Protein AF-A0A3D3FP53-F1 (afdb_monomer)

Secondary structure (DSSP, 8-state):
--TT-HHHHHHHHHHHHHHHHHHHHHHHHHHHS-HHHHHHHHHHH-HHHHHHS-HHHHHHHTTS-HHHHHHHHHHHHS-----------

Structure (mmCIF, N/CA/C/O backbone):
data_AF-A0A3D3FP53-F1
#
_entry.id   AF-A0A3D3FP53-F1
#
loop_
_atom_site.group_PDB
_atom_site.id
_atom_site.type_symbol
_atom_site.label_atom_id
_atom_site.label_alt_id
_atom_site.label_comp_id
_atom_site.label_asym_id
_atom_site.label_entity_id
_atom_site.label_seq_id
_atom_site.pdbx_PDB_ins_code
_atom_site.Cartn_x
_atom_site.Cartn_y
_atom_site.Cartn_z
_atom_site.occupancy
_atom_site.B_iso_or_equiv
_atom_site.auth_seq_id
_atom_site.auth_comp_id
_atom_site.auth_asym_id
_atom_site.auth_atom_id
_atom_site.pdbx_PDB_model_num
ATOM 1 N N . MET A 1 1 ? 13.404 -13.029 -28.790 1.00 61.81 1 MET A N 1
ATOM 2 C CA . MET A 1 1 ? 12.160 -12.373 -28.325 1.00 61.81 1 MET A CA 1
ATOM 3 C C . MET A 1 1 ? 12.353 -10.917 -27.879 1.00 61.81 1 MET A C 1
ATOM 5 O O . MET A 1 1 ? 11.900 -10.051 -28.604 1.00 61.81 1 MET A O 1
ATOM 9 N N . LEU A 1 2 ? 13.043 -10.577 -26.773 1.00 63.28 2 LEU A N 1
ATOM 10 C CA . LEU A 1 2 ? 13.301 -9.152 -26.418 1.00 63.28 2 LEU A CA 1
ATOM 11 C C . LEU A 1 2 ? 14.515 -8.530 -27.136 1.00 63.28 2 LEU A C 1
ATOM 13 O O . LEU A 1 2 ? 14.647 -7.314 -27.207 1.00 63.28 2 LEU A O 1
ATOM 17 N N . SER A 1 3 ? 15.407 -9.361 -27.674 1.00 65.06 3 SER A N 1
ATOM 18 C CA . SER A 1 3 ? 16.560 -8.954 -28.487 1.00 65.06 3 SER A CA 1
ATOM 19 C C . SER A 1 3 ? 16.188 -8.474 -29.895 1.00 65.06 3 SER A C 1
ATOM 21 O O . SER A 1 3 ? 16.995 -7.809 -30.530 1.00 65.06 3 SER A O 1
ATOM 23 N N . GLU A 1 4 ? 14.981 -8.789 -30.366 1.00 80.12 4 GLU A N 1
ATOM 24 C CA . GLU A 1 4 ? 14.487 -8.425 -31.704 1.00 80.12 4 GLU A CA 1
ATOM 25 C C . GLU A 1 4 ? 13.909 -7.001 -31.759 1.00 80.12 4 GLU A C 1
ATOM 27 O O . GLU A 1 4 ? 13.730 -6.452 -32.840 1.00 80.12 4 GLU A O 1
ATOM 32 N N . TYR A 1 5 ? 13.669 -6.375 -30.600 1.00 83.38 5 TYR A N 1
ATOM 33 C CA . TYR A 1 5 ? 13.090 -5.033 -30.484 1.00 83.38 5 TYR A CA 1
ATOM 34 C C . TYR A 1 5 ? 13.900 -4.189 -29.485 1.00 83.38 5 TYR A C 1
ATOM 36 O O . TYR A 1 5 ? 13.531 -4.086 -28.310 1.00 83.38 5 TYR A O 1
ATOM 44 N N . PRO A 1 6 ? 15.024 -3.588 -29.915 1.00 81.69 6 PRO A N 1
ATOM 45 C CA . PRO A 1 6 ? 15.951 -2.890 -29.022 1.00 81.69 6 PRO A CA 1
ATOM 46 C C . PRO A 1 6 ? 15.309 -1.707 -28.284 1.00 81.69 6 PRO A C 1
ATOM 48 O O . PRO A 1 6 ? 15.606 -1.491 -27.110 1.00 81.69 6 PRO A O 1
ATOM 51 N N . GLN A 1 7 ? 14.370 -0.997 -28.914 1.00 85.50 7 GLN A N 1
ATOM 52 C CA . GLN A 1 7 ? 13.604 0.074 -28.273 1.00 85.50 7 GLN A CA 1
ATOM 53 C C . GLN A 1 7 ? 12.695 -0.443 -27.151 1.00 85.50 7 GLN A C 1
ATOM 55 O O . GLN A 1 7 ? 12.618 0.173 -26.090 1.00 85.50 7 GLN A O 1
ATOM 60 N N . LEU A 1 8 ? 12.060 -1.606 -27.339 1.00 87.50 8 LEU A N 1
ATOM 61 C CA . LEU A 1 8 ? 11.238 -2.225 -26.300 1.00 87.50 8 LEU A CA 1
ATOM 62 C C . LEU A 1 8 ? 12.117 -2.685 -25.138 1.00 87.50 8 LEU A C 1
ATOM 64 O O . LEU A 1 8 ? 11.776 -2.446 -23.986 1.00 87.50 8 LEU A O 1
ATOM 68 N N . LYS A 1 9 ? 13.282 -3.277 -25.429 1.00 86.69 9 LYS A N 1
ATOM 69 C CA . LYS A 1 9 ? 14.250 -3.678 -24.402 1.00 86.69 9 LYS A CA 1
ATOM 70 C C . LYS A 1 9 ? 14.714 -2.483 -23.564 1.00 86.69 9 LYS A C 1
ATOM 72 O O . LYS A 1 9 ? 14.711 -2.582 -22.342 1.00 86.69 9 LYS A O 1
ATOM 77 N N . ALA A 1 10 ? 15.075 -1.368 -24.200 1.00 87.88 10 ALA A N 1
ATOM 78 C CA . ALA A 1 10 ? 15.503 -0.155 -23.503 1.00 87.88 10 ALA A CA 1
ATOM 79 C C . ALA A 1 10 ? 14.398 0.401 -22.588 1.00 87.88 10 ALA A C 1
ATOM 81 O O . ALA A 1 10 ? 14.650 0.677 -21.417 1.00 87.88 10 ALA A O 1
ATOM 82 N N . VAL A 1 11 ? 13.162 0.490 -23.092 1.00 92.50 11 VAL A N 1
ATOM 83 C CA . VAL A 1 11 ? 12.012 0.946 -22.298 1.00 92.50 11 VAL A CA 1
ATOM 84 C C . VAL A 1 11 ? 11.706 -0.018 -21.153 1.00 92.50 11 VAL A C 1
ATOM 86 O O . VAL A 1 11 ? 11.540 0.428 -20.024 1.00 92.50 11 VAL A O 1
ATOM 89 N N . CYS A 1 12 ? 11.673 -1.331 -21.395 1.00 91.94 12 CYS A N 1
ATOM 90 C CA . CYS A 1 12 ? 11.425 -2.324 -20.349 1.00 91.94 12 CYS A CA 1
ATOM 91 C C . CYS A 1 12 ? 12.462 -2.253 -19.226 1.00 91.94 12 CYS A C 1
ATOM 93 O O . CYS A 1 12 ? 12.086 -2.343 -18.059 1.00 91.94 12 CYS A O 1
ATOM 95 N N . LEU A 1 13 ? 13.742 -2.074 -19.566 1.00 91.19 13 LEU A N 1
ATOM 96 C CA . LEU A 1 13 ? 14.811 -1.934 -18.579 1.00 91.19 13 LEU A CA 1
ATOM 97 C C . LEU A 1 13 ? 14.618 -0.666 -17.743 1.00 91.19 13 LEU A C 1
ATOM 99 O O . LEU A 1 13 ? 14.483 -0.768 -16.525 1.00 91.19 13 LEU A O 1
ATOM 103 N N . ALA A 1 14 ? 14.467 0.492 -18.388 1.00 93.69 14 ALA A N 1
ATOM 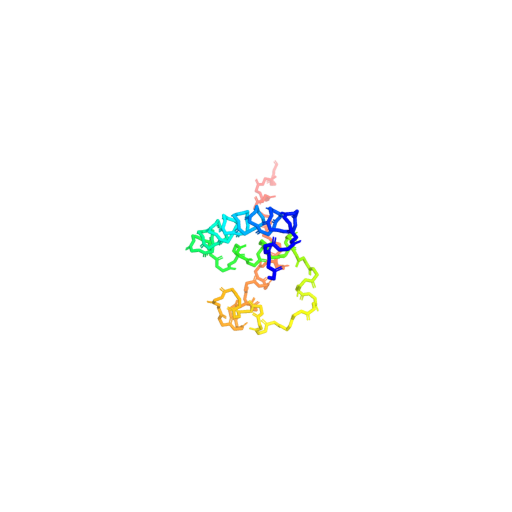104 C CA . ALA A 1 14 ? 14.234 1.755 -17.689 1.00 93.69 14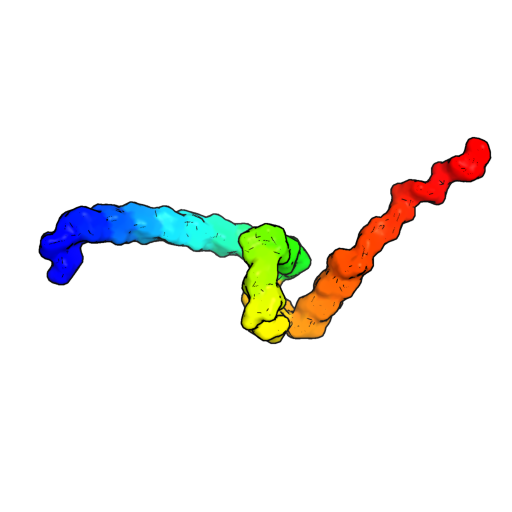 ALA A CA 1
ATOM 105 C C . ALA A 1 14 ? 12.966 1.714 -16.814 1.00 93.69 14 ALA A C 1
ATOM 107 O O . ALA A 1 14 ? 12.967 2.150 -15.665 1.00 93.69 14 ALA A O 1
ATOM 108 N N . MET A 1 15 ? 11.873 1.130 -17.316 1.00 95.00 15 MET A N 1
ATOM 109 C CA . MET A 1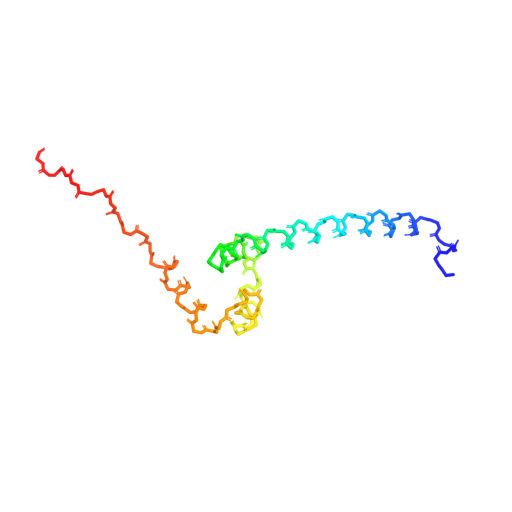 15 ? 10.644 0.951 -16.540 1.00 95.00 15 MET A CA 1
ATOM 110 C C . MET A 1 15 ? 10.848 0.018 -15.348 1.00 95.00 15 MET A C 1
ATOM 112 O O . MET A 1 15 ? 10.281 0.272 -14.288 1.00 95.00 15 MET A O 1
ATOM 116 N N . SER A 1 16 ? 11.626 -1.057 -15.499 1.00 94.44 16 SER A N 1
ATOM 117 C CA . SER A 1 16 ? 11.892 -1.992 -14.403 1.00 94.44 16 SER A CA 1
ATOM 118 C C . SER A 1 16 ? 12.648 -1.326 -13.254 1.00 94.44 16 SER A C 1
ATOM 120 O O . SER A 1 16 ? 12.286 -1.534 -12.098 1.00 94.44 16 SER A O 1
ATOM 122 N N . GLU A 1 17 ? 13.611 -0.459 -13.569 1.00 94.75 17 GLU A N 1
ATOM 123 C CA . GLU A 1 17 ? 14.378 0.311 -12.589 1.00 94.75 17 GLU A CA 1
ATOM 124 C C . GLU A 1 17 ? 13.472 1.297 -11.843 1.00 94.75 17 GLU A C 1
ATOM 126 O O . GLU A 1 17 ? 13.377 1.248 -10.615 1.00 94.75 17 GLU A O 1
ATOM 131 N N . ILE A 1 18 ? 12.701 2.104 -12.582 1.00 95.94 18 ILE A N 1
ATOM 132 C CA . ILE A 1 18 ? 11.759 3.077 -12.005 1.00 95.94 18 ILE A CA 1
ATOM 133 C C . ILE A 1 18 ? 10.699 2.376 -11.141 1.00 95.94 18 ILE A C 1
ATOM 135 O O . ILE A 1 18 ? 10.333 2.857 -10.065 1.00 95.94 18 ILE A O 1
ATOM 139 N N . MET A 1 19 ? 10.171 1.233 -11.592 1.00 95.88 19 MET A N 1
ATOM 140 C CA . MET A 1 19 ? 9.184 0.470 -10.824 1.00 95.88 19 MET A CA 1
ATOM 141 C C . MET A 1 19 ? 9.785 -0.138 -9.556 1.00 95.88 19 MET A C 1
ATOM 143 O O . MET A 1 19 ? 9.118 -0.123 -8.519 1.00 95.88 19 MET A O 1
ATOM 147 N N . ALA A 1 20 ? 11.015 -0.652 -9.617 1.00 95.88 20 ALA A N 1
ATOM 148 C CA . ALA A 1 20 ? 11.702 -1.220 -8.462 1.00 95.88 20 ALA A CA 1
ATOM 149 C C . ALA A 1 20 ? 11.959 -0.157 -7.385 1.00 95.88 20 ALA A C 1
ATOM 151 O O . ALA A 1 20 ? 11.631 -0.379 -6.217 1.00 95.88 20 ALA A O 1
ATOM 152 N N . GLU A 1 21 ? 12.441 1.022 -7.781 1.00 95.44 21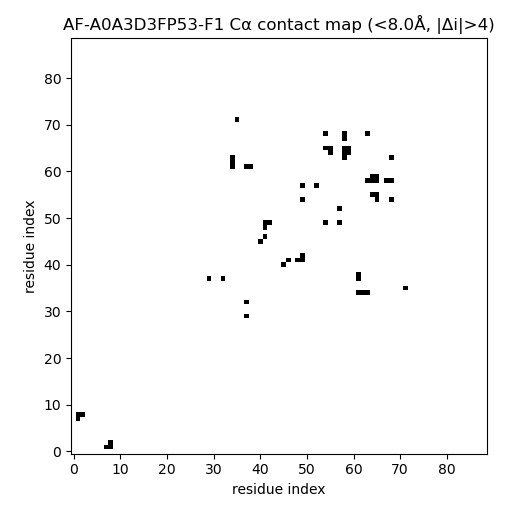 GLU A N 1
ATOM 153 C CA . GLU A 1 21 ? 12.648 2.154 -6.875 1.00 95.44 21 GLU A CA 1
ATOM 154 C C . GLU A 1 21 ? 11.330 2.586 -6.217 1.00 95.44 21 GLU A C 1
ATOM 156 O O . GLU A 1 21 ? 11.213 2.664 -4.989 1.00 95.44 21 GLU A O 1
ATOM 161 N N . LYS A 1 22 ? 10.272 2.750 -7.021 1.00 93.94 22 LYS A N 1
ATOM 162 C CA . LYS A 1 22 ? 8.947 3.128 -6.516 1.00 93.94 22 LYS A CA 1
ATOM 163 C C . LYS A 1 22 ? 8.372 2.092 -5.553 1.00 93.94 22 LYS A C 1
ATOM 165 O O . LYS A 1 22 ? 7.708 2.449 -4.575 1.00 93.94 22 LYS A O 1
ATOM 170 N N . LEU A 1 23 ? 8.589 0.807 -5.826 1.00 93.38 23 LEU A N 1
ATOM 171 C CA . LEU A 1 23 ? 8.185 -0.275 -4.936 1.00 93.38 23 LEU A CA 1
ATOM 172 C C . LEU A 1 23 ? 8.946 -0.200 -3.609 1.00 93.38 23 LEU A C 1
ATOM 174 O O . LEU A 1 23 ? 8.321 -0.303 -2.554 1.00 93.38 23 LEU A O 1
ATOM 178 N N . GLN A 1 24 ? 10.259 0.028 -3.647 1.00 94.88 24 GLN A N 1
ATOM 179 C CA . GLN A 1 24 ? 11.088 0.144 -2.451 1.00 94.88 24 GLN A CA 1
ATOM 180 C C . GLN A 1 24 ? 10.637 1.303 -1.556 1.00 94.88 24 GLN A C 1
ATOM 182 O O . GLN A 1 24 ? 10.438 1.104 -0.356 1.00 94.88 24 GLN A O 1
ATOM 187 N N . GLU A 1 25 ? 10.379 2.481 -2.127 1.00 91.44 25 GLU A N 1
ATOM 188 C CA . GLU A 1 25 ? 9.820 3.608 -1.376 1.00 91.44 25 GLU A CA 1
ATOM 189 C C . GLU A 1 25 ? 8.449 3.290 -0.772 1.00 91.44 25 GLU A C 1
ATOM 191 O O . GLU A 1 25 ? 8.188 3.597 0.393 1.00 91.44 25 GLU A O 1
ATOM 196 N N . ASN A 1 26 ? 7.550 2.693 -1.562 1.00 89.88 26 ASN A N 1
ATOM 197 C CA . ASN A 1 26 ? 6.213 2.328 -1.099 1.00 89.88 26 ASN A CA 1
ATOM 198 C C . ASN A 1 26 ? 6.285 1.356 0.080 1.00 89.88 26 ASN A C 1
ATOM 200 O O . ASN A 1 26 ? 5.555 1.529 1.053 1.00 89.88 26 ASN A O 1
ATOM 204 N N . LEU A 1 27 ? 7.173 0.363 0.014 1.00 90.06 27 LEU A N 1
ATOM 205 C CA . LEU A 1 27 ? 7.390 -0.598 1.091 1.00 90.06 27 LEU A CA 1
ATOM 206 C C . LEU A 1 27 ? 8.008 0.057 2.328 1.00 90.06 27 LEU A C 1
ATOM 208 O O . LEU A 1 27 ? 7.583 -0.240 3.443 1.00 90.06 27 LEU A O 1
ATOM 212 N N . ALA A 1 28 ? 8.982 0.951 2.150 1.00 91.00 28 ALA A N 1
ATOM 213 C CA . ALA A 1 28 ? 9.583 1.697 3.251 1.00 91.00 28 ALA A CA 1
ATOM 214 C C . ALA A 1 28 ? 8.532 2.550 3.975 1.00 91.00 28 ALA A C 1
ATOM 216 O O . ALA A 1 28 ? 8.394 2.432 5.191 1.00 91.00 28 ALA A O 1
ATOM 217 N N . ARG A 1 29 ? 7.723 3.314 3.224 1.00 87.88 29 ARG A N 1
ATOM 218 C CA . ARG A 1 29 ? 6.577 4.058 3.770 1.00 87.88 29 ARG A CA 1
ATOM 219 C C . ARG A 1 29 ? 5.604 3.124 4.478 1.00 87.88 29 ARG A C 1
ATOM 221 O O . ARG A 1 29 ? 5.254 3.356 5.622 1.00 87.88 29 ARG A O 1
ATOM 228 N N . TYR A 1 30 ? 5.220 2.016 3.848 1.00 87.62 30 TYR A N 1
ATOM 229 C CA . TYR A 1 30 ? 4.283 1.065 4.444 1.00 87.62 30 TYR A CA 1
ATOM 230 C C . TYR A 1 30 ? 4.754 0.531 5.805 1.00 87.62 30 TYR A C 1
ATOM 232 O O . TYR A 1 30 ? 3.933 0.354 6.702 1.00 87.62 30 TYR A O 1
ATOM 240 N N . LYS A 1 31 ? 6.061 0.285 5.970 1.00 85.75 31 LYS A N 1
ATOM 241 C CA . LYS A 1 31 ? 6.648 -0.183 7.235 1.00 85.75 31 LYS A CA 1
ATOM 242 C C . LYS A 1 31 ? 6.643 0.879 8.334 1.00 85.75 31 LYS A C 1
ATOM 244 O O . LYS A 1 31 ? 6.544 0.516 9.501 1.00 85.75 31 LYS A O 1
ATOM 249 N N . THR A 1 32 ? 6.779 2.155 7.984 1.00 88.62 32 THR A N 1
ATOM 250 C CA . THR A 1 32 ? 6.844 3.254 8.959 1.00 88.62 32 THR A CA 1
ATOM 251 C C . THR A 1 32 ? 5.484 3.891 9.241 1.00 88.62 32 THR A C 1
ATOM 253 O O . THR A 1 32 ? 5.317 4.516 10.284 1.00 88.62 32 THR A O 1
ATOM 256 N N . SER A 1 33 ? 4.504 3.724 8.350 1.00 88.31 33 SER A N 1
ATOM 257 C CA . SER A 1 33 ? 3.174 4.327 8.466 1.00 88.31 33 SER A CA 1
ATOM 258 C C . SER A 1 33 ? 2.187 3.494 9.287 1.00 88.31 33 SER A C 1
ATOM 260 O O . SER A 1 33 ? 2.019 2.282 9.105 1.00 88.31 33 SER A O 1
ATOM 262 N N . THR A 1 34 ? 1.406 4.182 10.112 1.00 90.75 34 THR A N 1
ATOM 263 C CA . THR A 1 34 ? 0.255 3.604 10.814 1.00 90.75 34 THR A CA 1
ATOM 264 C C . THR A 1 34 ? -0.861 3.196 9.837 1.00 90.75 34 THR A C 1
ATOM 266 O O . THR A 1 34 ? -0.950 3.719 8.720 1.00 90.75 34 THR A O 1
ATOM 269 N N . PRO A 1 35 ? -1.751 2.258 10.213 1.00 88.12 35 PRO A N 1
ATOM 270 C CA . PRO A 1 35 ? -2.921 1.933 9.400 1.00 88.12 35 PRO A CA 1
ATOM 271 C C . PRO A 1 35 ? -3.818 3.140 9.085 1.00 88.12 35 PRO A C 1
ATOM 273 O O . PRO A 1 35 ? -4.357 3.220 7.982 1.00 88.12 35 PRO A O 1
ATOM 276 N N . GLU A 1 36 ? -3.969 4.085 10.022 1.00 90.00 36 GLU A N 1
ATOM 277 C CA . GLU A 1 36 ? -4.706 5.332 9.792 1.00 90.00 36 GLU A CA 1
ATOM 278 C C . GLU A 1 36 ? -4.069 6.203 8.704 1.00 90.00 36 GLU A C 1
ATOM 280 O O . GLU A 1 36 ? -4.776 6.713 7.833 1.00 90.00 36 GLU A O 1
ATOM 285 N N . GLU A 1 37 ? -2.747 6.379 8.739 1.00 90.56 37 GLU A N 1
ATOM 286 C CA . GLU A 1 37 ? -2.014 7.146 7.724 1.00 90.56 37 GLU A CA 1
ATOM 287 C C . GLU A 1 37 ? -2.125 6.490 6.355 1.00 90.56 37 GLU A C 1
ATOM 289 O O . GLU A 1 37 ? -2.465 7.162 5.388 1.00 90.56 37 GLU A O 1
ATOM 294 N N . ARG A 1 38 ? -1.959 5.165 6.282 1.00 90.50 38 ARG A N 1
ATOM 295 C CA . ARG A 1 38 ? -2.115 4.419 5.026 1.00 90.50 38 ARG A CA 1
ATOM 296 C C . ARG A 1 38 ? -3.527 4.539 4.449 1.00 90.50 38 ARG A C 1
ATOM 298 O O . ARG A 1 38 ? -3.681 4.612 3.232 1.00 90.50 38 ARG A O 1
ATOM 305 N N . TYR A 1 39 ? -4.554 4.589 5.301 1.00 91.56 39 TYR A N 1
ATOM 306 C CA . TYR A 1 39 ? -5.928 4.826 4.855 1.00 91.56 39 TYR A CA 1
ATOM 307 C C . TYR A 1 39 ? -6.128 6.256 4.328 1.00 91.56 39 TYR A C 1
ATOM 309 O O . TYR A 1 39 ? -6.776 6.430 3.297 1.00 91.56 39 TYR A O 1
ATOM 317 N N . ARG A 1 40 ? -5.565 7.276 4.994 1.00 90.38 40 ARG A N 1
ATOM 318 C CA . ARG A 1 40 ? -5.592 8.664 4.494 1.00 90.38 40 ARG A CA 1
ATOM 319 C C . ARG A 1 40 ? -4.888 8.798 3.151 1.00 90.38 40 ARG A C 1
ATOM 321 O O . ARG A 1 40 ? -5.485 9.321 2.219 1.00 90.38 40 ARG A O 1
ATOM 328 N N . ASP A 1 41 ? -3.686 8.244 3.031 1.00 90.31 41 ASP A N 1
ATOM 329 C CA . ASP A 1 41 ? -2.926 8.237 1.781 1.00 90.31 41 ASP A CA 1
ATOM 330 C C . ASP A 1 41 ? -3.726 7.603 0.638 1.00 90.31 41 ASP A C 1
ATOM 332 O O . ASP A 1 41 ? -3.727 8.109 -0.484 1.00 90.31 41 ASP A O 1
ATOM 336 N N . LEU A 1 42 ? -4.433 6.501 0.917 1.00 90.00 42 LEU A N 1
ATOM 337 C CA . LEU A 1 42 ? -5.297 5.843 -0.060 1.00 90.00 42 LEU A CA 1
ATOM 338 C C . LEU A 1 42 ? -6.470 6.743 -0.475 1.00 90.00 42 LEU A C 1
ATOM 340 O O . LEU A 1 42 ? -6.789 6.818 -1.659 1.00 90.00 42 LEU A O 1
ATOM 344 N N . MET A 1 43 ? -7.078 7.444 0.481 1.00 90.25 43 MET A N 1
ATOM 345 C CA . MET A 1 43 ? -8.186 8.368 0.236 1.00 90.25 43 MET A CA 1
ATOM 346 C C . MET A 1 43 ? -7.768 9.595 -0.580 1.00 90.25 43 MET A C 1
ATOM 348 O O . MET A 1 43 ? -8.527 10.030 -1.437 1.00 90.25 43 MET A O 1
ATOM 352 N N . GLU A 1 44 ? -6.571 10.129 -0.343 1.00 90.12 44 GLU 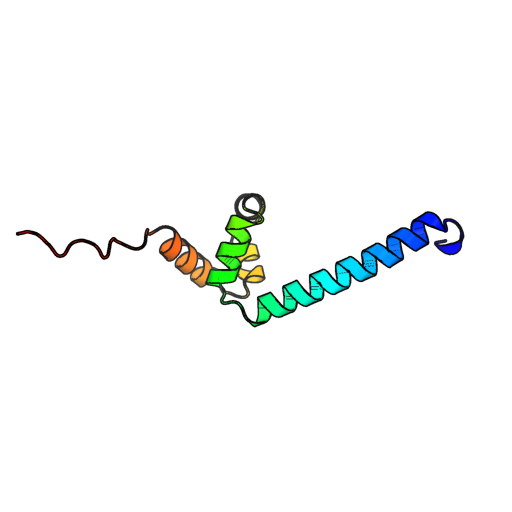A N 1
ATOM 353 C CA . GLU A 1 44 ? -6.057 11.309 -1.048 1.00 90.12 44 GLU A CA 1
ATOM 354 C C . GLU A 1 44 ? -5.523 10.965 -2.442 1.00 90.12 44 GLU A C 1
ATOM 356 O O . GLU A 1 44 ? -5.807 11.668 -3.409 1.00 90.12 44 GLU A O 1
ATOM 361 N N . LYS A 1 45 ? -4.762 9.871 -2.572 1.00 88.94 45 LYS A N 1
ATOM 362 C CA . LYS A 1 45 ? -4.086 9.524 -3.833 1.00 88.94 45 LYS A CA 1
ATOM 363 C C . LYS A 1 45 ? -4.971 8.746 -4.796 1.00 88.94 45 LYS A C 1
ATOM 365 O O . LYS A 1 45 ? -4.756 8.827 -6.003 1.00 88.94 45 LYS A O 1
ATOM 370 N N . ARG A 1 46 ? -5.881 7.913 -4.279 1.00 88.75 46 ARG A N 1
ATOM 371 C CA . ARG A 1 46 ? -6.700 6.979 -5.073 1.00 88.75 46 ARG A CA 1
ATOM 372 C C . ARG A 1 46 ? -8.111 6.810 -4.489 1.00 88.75 46 ARG A C 1
ATOM 374 O O . ARG A 1 46 ? -8.493 5.699 -4.098 1.00 88.75 46 ARG A O 1
ATOM 381 N N . PRO A 1 47 ? -8.903 7.895 -4.408 1.00 89.62 47 PRO A N 1
ATOM 382 C CA . PRO A 1 47 ? -10.262 7.843 -3.864 1.00 89.62 47 PRO A CA 1
ATOM 383 C C . PRO A 1 47 ? -11.192 6.908 -4.652 1.00 89.62 47 PRO A C 1
ATOM 385 O O . PRO A 1 47 ? -12.126 6.338 -4.088 1.00 89.62 47 PRO A O 1
ATOM 388 N N . ASP A 1 48 ? -10.921 6.703 -5.940 1.00 92.06 48 ASP A N 1
ATOM 389 C CA . ASP A 1 48 ? -11.650 5.796 -6.826 1.00 92.06 48 ASP A CA 1
ATOM 390 C C . ASP A 1 48 ? -11.595 4.336 -6.347 1.00 92.06 48 ASP A C 1
ATOM 392 O O . ASP A 1 48 ? -12.588 3.607 -6.424 1.00 92.06 48 ASP A O 1
ATOM 396 N N . LEU A 1 49 ? -10.467 3.910 -5.772 1.00 88.31 49 LEU A N 1
ATOM 397 C CA . LEU A 1 49 ? -10.315 2.553 -5.249 1.00 88.31 49 LEU A CA 1
ATOM 398 C C . LEU A 1 49 ? -11.198 2.305 -4.026 1.00 88.31 49 LEU A C 1
ATOM 400 O O . LEU A 1 49 ? -11.706 1.198 -3.860 1.00 88.31 49 LEU A O 1
ATOM 404 N N . LEU A 1 50 ? -11.437 3.326 -3.199 1.00 87.88 50 LEU A N 1
ATOM 405 C CA . LEU A 1 50 ? -12.313 3.203 -2.030 1.00 87.88 50 LEU A CA 1
ATOM 406 C C . LEU A 1 50 ? -13.775 2.949 -2.413 1.00 87.88 50 LEU A C 1
ATOM 408 O O . LEU A 1 50 ? -14.519 2.378 -1.618 1.00 87.88 50 LEU A O 1
ATOM 412 N N . GLN A 1 51 ? -14.184 3.373 -3.611 1.00 86.19 51 GLN A N 1
ATOM 413 C CA . GLN A 1 51 ? -15.541 3.169 -4.120 1.00 86.19 51 GLN A CA 1
ATOM 414 C C . GLN A 1 51 ? -15.698 1.827 -4.841 1.00 86.19 51 GLN A C 1
ATOM 416 O O . GLN A 1 51 ? -16.775 1.237 -4.818 1.00 86.19 51 GLN A O 1
ATOM 421 N N . ARG A 1 52 ? -14.630 1.342 -5.484 1.00 93.19 52 ARG A N 1
ATOM 422 C CA . ARG A 1 52 ? -14.666 0.145 -6.338 1.00 93.19 52 ARG A CA 1
ATOM 423 C C . ARG A 1 52 ? -14.292 -1.141 -5.611 1.00 93.19 52 ARG A C 1
ATOM 425 O O . ARG A 1 52 ? -14.696 -2.217 -6.043 1.00 93.19 52 ARG A O 1
ATOM 432 N N . ILE A 1 53 ? -13.502 -1.047 -4.542 1.00 91.81 53 ILE A N 1
ATOM 433 C CA . ILE A 1 53 ? -12.963 -2.211 -3.838 1.00 91.81 53 ILE A CA 1
ATOM 434 C C . ILE A 1 53 ? -13.793 -2.505 -2.577 1.00 91.81 53 ILE A C 1
ATOM 436 O O . ILE A 1 53 ? -14.054 -1.601 -1.779 1.00 91.81 53 ILE A O 1
ATOM 440 N N . PRO A 1 54 ? -14.169 -3.775 -2.329 1.00 93.06 54 PRO A N 1
ATOM 441 C CA . PRO A 1 54 ? -14.814 -4.170 -1.084 1.00 93.06 54 PRO A CA 1
ATOM 442 C C . PRO A 1 54 ? -13.983 -3.826 0.160 1.00 93.06 54 PRO A C 1
ATOM 444 O O . PRO A 1 54 ? -12.767 -4.022 0.204 1.00 93.06 54 PRO A O 1
ATOM 447 N N . GLN A 1 55 ? -14.654 -3.401 1.233 1.00 89.75 55 GLN A N 1
ATOM 448 C CA . GLN A 1 55 ? -13.985 -2.932 2.456 1.00 89.75 55 GLN A CA 1
ATOM 449 C C . GLN A 1 55 ? -13.068 -3.978 3.106 1.00 89.75 55 GLN A C 1
ATOM 451 O O . GLN A 1 55 ? -12.047 -3.611 3.680 1.00 89.75 55 GLN A O 1
ATOM 456 N N . TYR A 1 56 ? -13.384 -5.273 3.006 1.00 92.00 56 TYR A N 1
ATOM 457 C CA . TYR A 1 56 ? -12.528 -6.323 3.568 1.00 92.00 56 TYR A CA 1
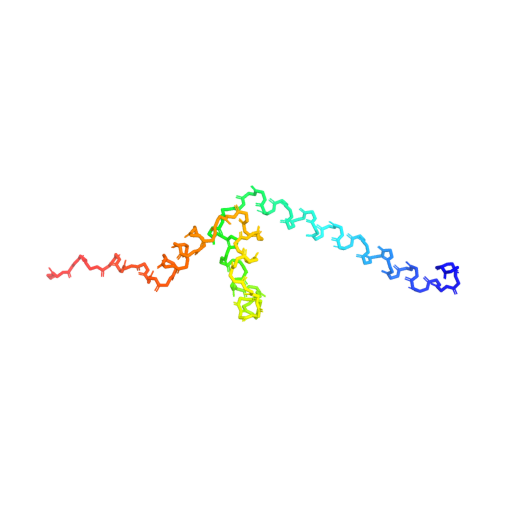ATOM 458 C C . TYR A 1 56 ? -11.171 -6.417 2.846 1.00 92.00 56 TYR A C 1
ATOM 460 O O . TYR A 1 56 ? -10.154 -6.663 3.492 1.00 92.00 56 TYR A O 1
ATOM 468 N N . GLN A 1 57 ? -11.128 -6.160 1.532 1.00 92.44 57 GLN A N 1
ATOM 469 C CA . GLN A 1 57 ? -9.876 -6.139 0.768 1.00 92.44 57 GLN A CA 1
ATOM 470 C C . GLN A 1 57 ? -9.053 -4.898 1.111 1.00 92.44 57 GLN A C 1
ATOM 472 O O . GLN A 1 57 ? -7.840 -4.992 1.275 1.00 92.44 57 GLN A O 1
ATOM 477 N N . ILE A 1 58 ? -9.713 -3.752 1.309 1.00 92.50 58 ILE A N 1
ATOM 478 C CA . ILE A 1 58 ? -9.059 -2.532 1.798 1.00 92.50 58 ILE A CA 1
ATOM 479 C C . ILE A 1 58 ? -8.465 -2.773 3.194 1.00 92.50 58 ILE A C 1
ATOM 481 O O . ILE A 1 58 ? -7.327 -2.394 3.450 1.00 92.50 58 ILE A O 1
ATOM 485 N N . ALA A 1 59 ? -9.190 -3.454 4.087 1.00 92.56 59 ALA A N 1
ATOM 486 C CA . ALA A 1 59 ? -8.685 -3.800 5.416 1.00 92.56 59 ALA A CA 1
ATOM 487 C C . ALA A 1 59 ? -7.440 -4.699 5.329 1.00 92.56 59 ALA A C 1
ATOM 489 O O . ALA A 1 59 ? -6.427 -4.407 5.966 1.00 92.56 59 ALA A O 1
ATOM 490 N N . SER A 1 60 ? -7.483 -5.723 4.468 1.00 92.12 60 SER A N 1
ATOM 491 C CA . SER A 1 60 ? -6.342 -6.604 4.200 1.00 92.12 60 SER A CA 1
ATOM 492 C C . SER A 1 60 ? -5.136 -5.841 3.647 1.00 92.12 60 SER A C 1
ATOM 494 O O . SER A 1 60 ? -4.020 -6.051 4.115 1.00 92.12 60 SER A O 1
ATOM 496 N N . TYR A 1 61 ? -5.347 -4.925 2.697 1.00 90.69 61 TYR A N 1
ATOM 497 C CA . TYR A 1 61 ? -4.290 -4.073 2.141 1.00 90.69 61 TYR A CA 1
ATOM 498 C C . TYR A 1 61 ? -3.642 -3.182 3.209 1.00 90.69 61 TYR A C 1
ATOM 500 O O . TYR A 1 61 ? -2.436 -2.965 3.204 1.00 90.69 61 TYR A O 1
ATOM 508 N N . LEU A 1 62 ? -4.430 -2.695 4.165 1.00 90.38 62 LEU A N 1
ATOM 509 C CA . LEU A 1 62 ? -3.951 -1.879 5.281 1.00 90.38 62 LEU A CA 1
ATOM 510 C C . LEU A 1 62 ? -3.388 -2.720 6.438 1.00 90.38 62 LEU A C 1
ATOM 512 O O . LEU A 1 62 ? -2.952 -2.166 7.448 1.00 90.38 62 LEU A O 1
ATOM 516 N N . GLY A 1 63 ? -3.354 -4.049 6.317 1.00 89.06 63 GLY A N 1
ATOM 517 C CA . GLY A 1 63 ? -2.852 -4.941 7.361 1.00 89.06 63 GLY A CA 1
ATOM 518 C C . GLY A 1 63 ? -3.660 -4.866 8.659 1.00 89.06 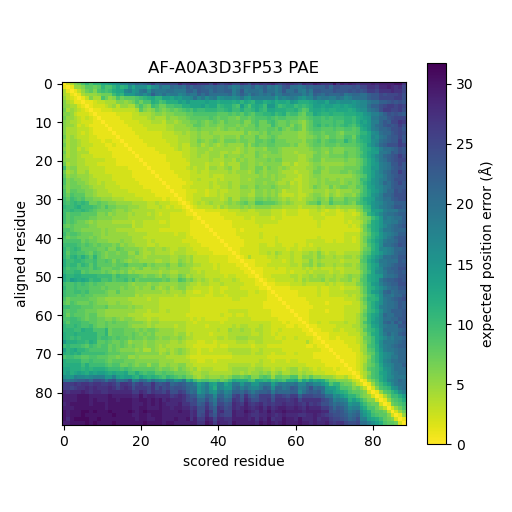63 GLY A C 1
ATOM 519 O O . GLY A 1 63 ? -3.097 -5.010 9.742 1.00 89.06 63 GLY A O 1
ATOM 520 N N . VAL A 1 64 ? -4.964 -4.592 8.571 1.00 92.31 64 VAL A N 1
ATOM 521 C CA . VAL A 1 64 ? -5.863 -4.514 9.729 1.00 92.31 64 VAL A CA 1
ATOM 522 C C . VAL A 1 64 ? -7.085 -5.400 9.547 1.00 92.31 64 VAL A C 1
ATOM 524 O O . VAL A 1 64 ? -7.479 -5.741 8.435 1.00 92.31 64 VAL A O 1
ATOM 527 N N . LYS A 1 65 ? -7.734 -5.747 10.660 1.00 91.94 65 LYS A N 1
ATOM 528 C CA . LYS A 1 65 ? -9.023 -6.438 10.610 1.00 91.94 65 LYS A CA 1
ATOM 529 C C . LYS A 1 65 ? -10.136 -5.498 10.103 1.00 91.94 65 LYS A C 1
ATOM 531 O O . LYS A 1 65 ? -10.047 -4.283 10.327 1.00 91.94 65 LYS A O 1
ATOM 536 N N . PRO A 1 66 ? -11.202 -6.013 9.463 1.00 89.12 66 PRO A N 1
ATOM 537 C CA . PRO A 1 66 ? -12.313 -5.194 8.962 1.00 89.12 66 PRO A CA 1
ATOM 538 C C . PRO A 1 66 ? -12.971 -4.294 10.025 1.00 89.12 66 PRO A C 1
ATOM 540 O O . PRO A 1 66 ? -13.375 -3.162 9.737 1.00 89.12 66 PRO A O 1
ATOM 543 N N . GLU A 1 67 ? -13.031 -4.744 11.281 1.00 90.44 67 GLU A N 1
ATOM 544 C CA . GLU A 1 67 ? -13.566 -3.960 12.398 1.00 90.44 67 GLU A CA 1
ATOM 545 C C . GLU A 1 67 ? -12.675 -2.753 12.705 1.00 90.44 67 GLU A C 1
ATOM 547 O O . GLU A 1 67 ? -13.174 -1.666 13.002 1.00 90.44 67 GLU A O 1
ATOM 552 N N . SER A 1 68 ? -11.353 -2.918 12.612 1.00 91.12 68 SER A N 1
ATOM 553 C CA . SER A 1 68 ? -10.392 -1.827 12.791 1.00 91.12 68 SER A CA 1
ATOM 554 C C . SER A 1 68 ? -10.545 -0.780 11.693 1.00 91.12 68 SER A C 1
ATOM 556 O O . SER A 1 68 ? -10.629 0.405 12.009 1.00 91.12 68 SER A O 1
ATOM 558 N N . LEU A 1 69 ? -10.694 -1.196 10.429 1.00 91.25 69 LEU A N 1
ATOM 559 C CA . LEU A 1 69 ? -10.968 -0.274 9.321 1.00 91.25 69 LEU A CA 1
ATOM 560 C C . LEU A 1 69 ? -12.242 0.548 9.570 1.00 91.25 69 LEU A C 1
ATOM 562 O O . LEU A 1 69 ? -12.250 1.767 9.396 1.00 91.25 69 LEU A O 1
ATOM 566 N N . SER A 1 70 ? -13.306 -0.099 10.049 1.00 90.25 70 SER A N 1
ATOM 567 C CA . SER A 1 70 ? -14.556 0.585 10.398 1.00 90.25 70 SER A CA 1
ATOM 568 C C . SER A 1 70 ? -14.353 1.646 11.489 1.00 90.25 70 SER A C 1
ATOM 570 O O . SER A 1 70 ? -14.920 2.739 11.408 1.00 90.25 70 SER A O 1
ATOM 572 N N . ARG A 1 71 ? -13.514 1.367 12.498 1.00 89.38 71 ARG A N 1
ATOM 573 C CA . ARG A 1 71 ? -13.160 2.342 13.548 1.00 89.38 71 ARG A CA 1
ATOM 574 C C . ARG A 1 71 ? -12.344 3.509 12.995 1.00 89.38 71 ARG A C 1
ATOM 576 O O . ARG A 1 71 ? -12.615 4.643 13.380 1.00 89.38 71 ARG A O 1
ATOM 583 N N . ILE A 1 72 ? -11.378 3.246 12.113 1.00 89.94 72 ILE A N 1
ATOM 584 C CA . ILE A 1 72 ? -10.559 4.280 11.459 1.00 89.94 72 ILE A CA 1
ATOM 585 C C . ILE A 1 72 ? -11.464 5.235 10.675 1.00 89.94 72 ILE A C 1
ATOM 587 O O . ILE A 1 72 ? -11.419 6.445 10.888 1.00 89.94 72 ILE A O 1
ATOM 591 N N . ARG A 1 73 ? -12.380 4.695 9.862 1.00 88.62 73 ARG A N 1
ATOM 592 C CA . ARG A 1 73 ? -13.352 5.492 9.097 1.00 88.62 73 ARG A CA 1
ATOM 593 C C . ARG A 1 73 ? -14.228 6.369 9.984 1.00 88.62 73 ARG A C 1
ATOM 595 O O . ARG A 1 73 ? -14.362 7.552 9.700 1.00 88.62 73 ARG A O 1
ATOM 602 N N . LYS A 1 74 ? -14.771 5.823 11.081 1.00 87.81 74 LYS A N 1
ATOM 603 C CA . LYS A 1 74 ? -15.586 6.596 12.038 1.00 87.81 74 LYS A CA 1
ATOM 604 C C . LYS A 1 74 ? -14.809 7.735 12.706 1.00 87.81 74 LYS A C 1
ATOM 606 O O . LYS A 1 74 ? -15.392 8.779 12.983 1.00 87.81 74 LYS A O 1
ATOM 611 N N . ARG A 1 75 ? -13.516 7.538 12.994 1.00 87.12 75 ARG A N 1
ATOM 612 C CA . ARG A 1 75 ? -12.657 8.596 13.557 1.00 87.12 75 ARG A CA 1
ATOM 613 C C . ARG A 1 75 ? -12.379 9.699 12.545 1.00 87.12 75 ARG A C 1
ATOM 615 O O . ARG A 1 75 ? -12.352 10.853 12.936 1.00 87.12 75 ARG A O 1
ATOM 622 N N . LEU A 1 76 ? -12.191 9.343 11.276 1.00 84.06 76 LEU A N 1
ATOM 62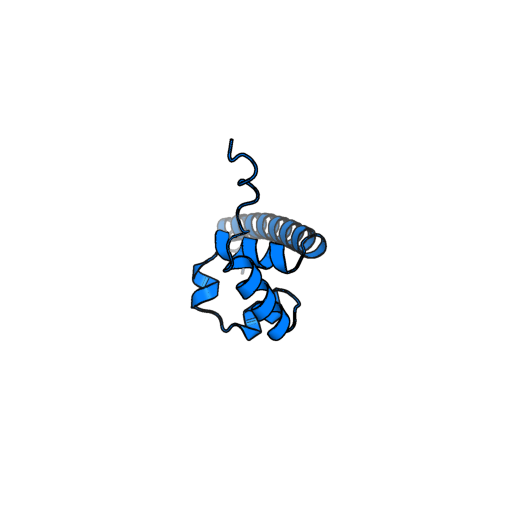3 C CA . LEU A 1 76 ? -11.930 10.303 10.202 1.00 84.06 76 LEU A CA 1
ATOM 624 C C . LEU A 1 76 ? -13.195 11.051 9.757 1.00 84.06 76 LEU A C 1
ATOM 626 O O . LEU A 1 76 ? -13.101 12.201 9.349 1.00 84.06 76 LEU A O 1
ATOM 630 N N . SER A 1 77 ? -14.375 10.429 9.861 1.00 80.19 77 SER A N 1
ATOM 631 C CA . SER A 1 77 ? -15.656 11.069 9.533 1.00 80.19 77 SER A CA 1
ATOM 632 C C . SER A 1 77 ? -16.182 11.990 10.633 1.00 80.19 77 SER A C 1
ATOM 634 O O . SER A 1 77 ? -17.069 12.798 10.376 1.00 80.19 77 SER A O 1
ATOM 636 N N . ARG A 1 78 ? -15.695 11.854 11.874 1.00 69.81 78 ARG A N 1
ATOM 637 C CA . ARG A 1 78 ? -15.953 12.840 12.926 1.00 69.81 78 ARG A CA 1
ATOM 638 C C . ARG A 1 78 ? -14.904 13.943 12.785 1.00 69.81 78 ARG A C 1
ATOM 640 O O . ARG A 1 78 ? -13.736 13.663 13.057 1.00 69.81 78 ARG A O 1
ATOM 647 N N . PRO A 1 79 ? -15.275 15.171 12.376 1.00 55.62 79 PRO A N 1
ATOM 648 C CA . PRO A 1 79 ? -14.330 16.274 12.391 1.00 55.62 79 PRO A CA 1
ATOM 649 C C . PRO A 1 79 ? -13.784 16.406 13.813 1.00 55.62 79 PRO A C 1
ATOM 651 O O . PRO A 1 79 ? -14.514 16.245 14.797 1.00 55.62 79 PRO A O 1
ATOM 654 N N . LYS A 1 80 ? -12.472 16.613 13.919 1.00 52.56 80 LYS A N 1
ATOM 655 C CA . LYS A 1 80 ? -11.791 16.893 15.180 1.00 52.56 80 LYS A CA 1
ATOM 656 C C . LYS A 1 80 ? -12.462 18.136 15.761 1.00 52.56 80 LYS A C 1
ATOM 658 O O . LYS A 1 80 ? -12.257 19.218 15.231 1.00 52.56 80 LYS A O 1
ATOM 663 N N . GLY A 1 81 ? -13.321 17.944 16.763 1.00 50.56 81 GLY A N 1
ATOM 664 C CA . GLY A 1 81 ? -14.082 19.023 17.380 1.00 50.56 81 GLY A CA 1
ATOM 665 C C . GLY A 1 81 ? -13.163 20.175 17.766 1.00 50.56 81 GLY A C 1
ATOM 666 O O . GLY A 1 81 ? -12.074 19.949 18.307 1.00 50.56 81 GLY A O 1
ATOM 667 N N . ASP A 1 82 ? -13.619 21.377 17.433 1.00 52.28 82 ASP A N 1
ATOM 668 C CA . ASP A 1 82 ? -13.006 22.657 17.740 1.00 52.28 82 ASP A CA 1
ATOM 669 C C . ASP A 1 82 ? -12.482 22.693 19.177 1.00 52.28 82 ASP A C 1
ATOM 671 O O . ASP A 1 82 ? -13.232 22.791 20.147 1.00 52.28 82 ASP A O 1
ATOM 675 N N . LYS A 1 83 ? -11.157 22.669 19.322 1.00 50.09 83 LYS A N 1
ATOM 676 C CA . LYS A 1 83 ? -10.502 23.274 20.479 1.00 50.09 83 LYS A CA 1
ATOM 677 C C . LYS A 1 83 ? -10.232 24.732 20.132 1.00 50.09 83 LYS A C 1
ATOM 679 O O . LYS A 1 83 ? -9.089 25.057 19.867 1.00 50.09 83 LYS A O 1
ATOM 684 N N . ASN A 1 84 ? -11.280 25.548 20.048 1.00 43.09 84 ASN A N 1
ATOM 685 C CA . ASN A 1 84 ? -11.215 27.014 20.030 1.00 43.09 84 ASN A CA 1
ATOM 686 C C . ASN A 1 84 ? -12.582 27.581 20.452 1.00 43.09 84 ASN A C 1
ATOM 688 O O . ASN A 1 84 ? -13.268 28.254 19.693 1.00 43.09 84 ASN A O 1
ATOM 692 N N . ASN A 1 85 ? -12.990 27.287 21.686 1.00 50.75 85 ASN A N 1
ATOM 693 C CA . ASN A 1 85 ? -13.857 28.194 22.429 1.00 50.75 85 ASN A CA 1
ATOM 694 C C . ASN A 1 85 ? -13.422 28.213 23.899 1.00 50.75 85 ASN A C 1
ATOM 696 O O . ASN A 1 85 ? -13.877 27.417 24.718 1.00 50.75 85 ASN A O 1
ATOM 700 N N . SER A 1 86 ? -12.492 29.110 24.210 1.00 47.94 86 SER A N 1
ATOM 701 C CA . SER A 1 86 ? -12.262 29.608 25.564 1.00 47.94 86 SER A CA 1
ATOM 702 C C . SER A 1 86 ? -11.970 31.099 25.453 1.00 47.94 86 SER A C 1
ATOM 704 O O . SER A 1 86 ? -10.826 31.500 25.245 1.00 47.94 86 SER A O 1
ATOM 706 N N . GLY A 1 87 ? -13.033 31.897 25.524 1.00 40.12 87 GLY A N 1
ATOM 707 C CA . GLY A 1 87 ? -12.949 33.353 25.518 1.00 40.12 87 GLY A CA 1
ATOM 708 C C . GLY A 1 87 ? -14.300 34.036 25.330 1.00 40.12 87 GLY A C 1
ATOM 709 O O . GLY A 1 87 ? -14.425 34.890 24.466 1.00 40.12 87 GLY A O 1
ATOM 710 N N . LEU A 1 88 ? -15.315 33.640 26.104 1.00 44.22 88 LEU A N 1
ATOM 711 C CA . LEU A 1 88 ? -16.423 34.539 26.434 1.00 44.22 88 LEU A CA 1
ATOM 712 C C . LEU A 1 88 ? -15.944 35.422 27.590 1.00 44.22 88 LEU A C 1
ATOM 714 O O . LEU A 1 88 ? -15.882 34.941 28.722 1.00 44.22 88 LEU A O 1
ATOM 718 N N . SER A 1 89 ? -15.563 36.663 27.287 1.00 38.41 89 SER A N 1
ATOM 719 C CA . SER A 1 89 ? -15.725 37.890 28.092 1.00 38.41 89 SER A CA 1
ATOM 720 C C . SER A 1 89 ? -15.183 39.071 27.297 1.00 38.41 89 SER A C 1
ATOM 722 O O . SER A 1 89 ? -14.030 38.960 26.826 1.00 38.41 89 SER A O 1
#

Solvent-accessible surface area (backbone atoms only — not comparable to full-atom valu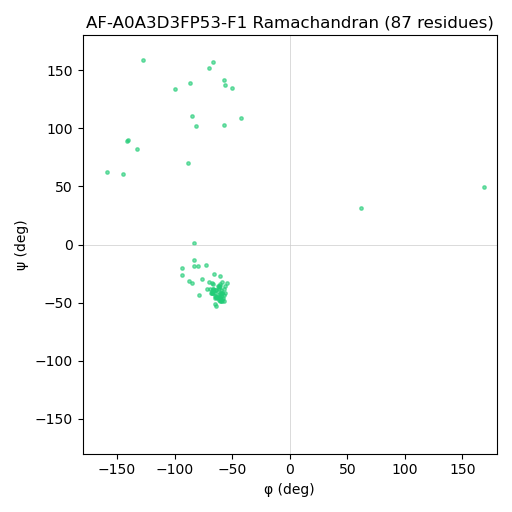es): 5375 Å² total; per-residue (Å²): 120,64,82,79,38,62,69,57,42,53,50,52,51,56,49,50,53,56,51,50,53,54,48,52,52,51,50,53,47,58,74,74,47,52,55,65,55,53,51,49,52,42,54,73,77,43,50,67,52,70,75,73,47,60,64,60,58,55,12,55,74,52,74,41,54,54,69,54,45,53,52,49,52,54,55,68,71,45,72,82,73,82,90,79,83,88,78,93,126

Mean predicted aligned error: 9.15 Å

Nearest PDB structures (foldseek):
  2cfx-assembly1_C  TM=6.409E-01  e=3.015E+00  Bacillus subtilis
  5duk-assembly1_B  TM=4.582E-01  e=5.104E+00  Thermoplasmatales archaeon SCGC AB-539-N05

pLDDT: mean 83.77, std 14.92, range [38.41, 95.94]

Foldseek 3Di:
DLVVPVVSVVVVVVVVVVVVVVVVVVVVCLVVDALLVVVVCCCVVPVVCVVVPDQCVNCVVSVHGSVVSVVSVVVVVPPPPDPPDDDDD

Radius of gyration: 20.64 Å; Cα contacts (8 Å, |Δi|>4): 31; chains: 1; bounding box: 33×50×60 Å

Sequence (89 aa):
MLSEYPQLKAVCLAMSEIMAEKLQENLARYKTSTPEERYRDLMEKRPDLLQRIPQYQIASYLGVKPESLSRIRKRLSRPKGDKNNSGLS